Protein AF-A0AAD9IQ13-F1 (afdb_monomer_lite)

Structure (mmCIF, N/CA/C/O backbone):
data_AF-A0AAD9IQ13-F1
#
_entry.id   AF-A0AAD9IQ13-F1
#
loop_
_atom_site.group_PDB
_atom_site.id
_atom_site.type_symbol
_atom_site.label_atom_id
_atom_site.label_alt_id
_atom_site.label_comp_id
_atom_site.label_asym_id
_atom_site.label_entity_id
_atom_site.label_seq_id
_atom_site.pdbx_PDB_ins_code
_atom_site.Cartn_x
_atom_site.Cartn_y
_atom_site.Cartn_z
_atom_site.occupancy
_atom_site.B_iso_or_equiv
_atom_site.auth_seq_id
_atom_site.auth_comp_id
_atom_site.auth_asym_id
_atom_site.auth_atom_id
_atom_site.pdbx_PDB_model_num
ATOM 1 N N . GLU A 1 1 ? -11.516 -18.201 6.543 1.00 84.88 1 GLU A N 1
ATOM 2 C CA . GLU A 1 1 ? -11.733 -17.598 5.209 1.00 84.88 1 GLU A CA 1
ATOM 3 C C . GLU A 1 1 ? -11.035 -16.237 5.137 1.00 84.88 1 GLU A C 1
ATOM 5 O O . GLU A 1 1 ? -10.923 -15.581 6.173 1.00 84.88 1 GLU A O 1
ATOM 10 N N . TYR A 1 2 ? -10.533 -15.834 3.967 1.00 86.38 2 TYR A N 1
ATOM 11 C CA . TYR A 1 2 ? -9.745 -14.607 3.784 1.00 86.38 2 TYR A CA 1
ATOM 12 C C . TYR A 1 2 ? -10.340 -13.714 2.693 1.00 86.38 2 TYR A C 1
ATOM 14 O O . TYR A 1 2 ? -10.839 -14.216 1.688 1.00 86.38 2 TYR A O 1
ATOM 22 N N . SER A 1 3 ? -10.232 -12.400 2.876 1.00 89.00 3 SER A N 1
ATOM 23 C CA . SER A 1 3 ? -10.532 -11.391 1.861 1.00 89.00 3 SER A CA 1
ATOM 24 C C . SER A 1 3 ? -9.232 -10.799 1.331 1.00 89.00 3 SER A C 1
ATOM 26 O O . SER A 1 3 ? -8.327 -10.476 2.105 1.00 89.00 3 SER A O 1
ATOM 28 N N . PHE A 1 4 ? -9.156 -10.633 0.013 1.00 89.75 4 PHE A N 1
ATOM 29 C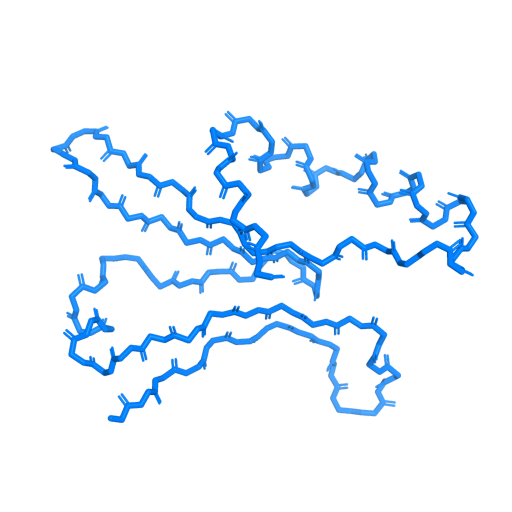 CA . PHE A 1 4 ? -7.964 -10.150 -0.677 1.00 89.75 4 PHE A CA 1
ATOM 30 C C . PHE A 1 4 ? -8.237 -8.805 -1.345 1.00 89.75 4 PHE A C 1
ATOM 32 O O . PHE A 1 4 ? -9.139 -8.697 -2.175 1.00 89.75 4 PHE A O 1
ATOM 39 N N . PHE A 1 5 ? -7.405 -7.814 -1.042 1.00 88.50 5 PHE A N 1
ATOM 40 C CA . PHE A 1 5 ? -7.371 -6.513 -1.710 1.00 88.50 5 PHE A CA 1
ATOM 41 C C . PHE A 1 5 ? -6.131 -6.478 -2.584 1.00 88.50 5 PHE A C 1
ATOM 43 O O . PHE A 1 5 ? -5.041 -6.738 -2.087 1.00 88.50 5 PHE A O 1
ATOM 50 N N . ARG A 1 6 ? -6.281 -6.230 -3.886 1.00 88.00 6 ARG A N 1
ATOM 51 C CA . ARG A 1 6 ? -5.172 -6.299 -4.847 1.00 88.00 6 ARG A CA 1
ATOM 52 C C . ARG A 1 6 ? -5.220 -5.121 -5.806 1.00 88.00 6 ARG A C 1
ATOM 54 O O . ARG A 1 6 ? -6.292 -4.757 -6.277 1.00 88.00 6 ARG A O 1
ATOM 61 N N . SER A 1 7 ? -4.048 -4.576 -6.092 1.00 85.88 7 SER A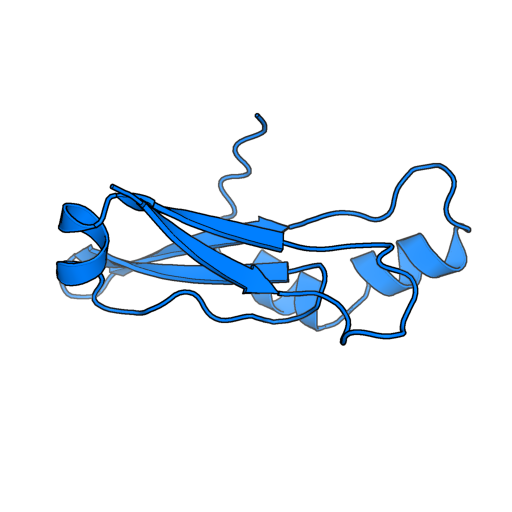 N 1
ATOM 62 C CA . SER A 1 7 ? -3.794 -3.576 -7.120 1.00 85.88 7 SER A CA 1
ATOM 63 C C . SER A 1 7 ? -2.849 -4.175 -8.147 1.00 85.88 7 SER A C 1
ATOM 65 O O . SER A 1 7 ? -1.928 -4.915 -7.797 1.00 85.88 7 SER A O 1
ATOM 67 N N . GLY A 1 8 ? -3.087 -3.880 -9.414 1.00 83.44 8 GLY A N 1
ATOM 68 C CA . GLY A 1 8 ? -2.277 -4.366 -10.518 1.00 83.44 8 GLY A CA 1
ATOM 69 C C . GLY A 1 8 ? -2.856 -3.913 -11.848 1.00 83.44 8 GLY A C 1
ATOM 70 O O . GLY A 1 8 ? -3.910 -3.277 -11.902 1.00 83.44 8 GLY A O 1
ATOM 71 N N . LYS A 1 9 ? -2.160 -4.251 -12.931 1.00 82.69 9 LYS A N 1
ATOM 72 C CA . LYS A 1 9 ? -2.575 -3.863 -14.279 1.00 82.69 9 LYS A CA 1
ATOM 73 C C . LYS A 1 9 ? -3.875 -4.562 -14.729 1.00 82.69 9 LYS A C 1
ATOM 75 O O . LYS A 1 9 ? -4.135 -5.700 -14.304 1.00 82.69 9 LYS A O 1
ATOM 80 N N . PRO A 1 10 ? -4.680 -3.912 -15.596 1.00 80.62 10 PRO A N 1
ATOM 81 C CA . PRO A 1 10 ? -5.891 -4.489 -16.171 1.00 80.62 10 PRO A CA 1
ATOM 82 C C . PRO A 1 10 ? -5.634 -5.802 -16.914 1.00 80.62 10 PRO A C 1
ATOM 84 O O . PRO A 1 10 ? -4.513 -6.148 -17.294 1.00 80.62 10 PRO A O 1
ATOM 87 N N . LYS A 1 11 ? -6.706 -6.563 -17.143 1.00 78.88 11 LYS A N 1
ATOM 88 C CA . LYS A 1 11 ? -6.636 -7.791 -17.939 1.00 78.88 11 LYS A CA 1
ATOM 89 C C . LYS A 1 11 ? -6.278 -7.430 -19.387 1.00 78.88 11 LYS A C 1
ATOM 91 O O . LYS A 1 11 ? -7.014 -6.683 -20.016 1.00 78.88 11 LYS A O 1
ATOM 96 N N . GLY A 1 12 ? -5.181 -7.986 -19.899 1.00 77.19 12 GLY A N 1
ATOM 97 C CA . GLY A 1 12 ? -4.679 -7.724 -21.256 1.00 77.19 12 GLY A CA 1
ATOM 98 C C . GLY A 1 12 ? -3.306 -7.050 -21.282 1.00 77.19 12 GLY A C 1
ATOM 99 O O . GLY A 1 12 ? -2.601 -7.169 -22.276 1.00 77.19 12 GLY A O 1
ATOM 100 N N . GLU A 1 13 ? -2.885 -6.431 -20.177 1.00 80.25 13 GLU A N 1
ATOM 101 C CA . GLU A 1 13 ? -1.537 -5.878 -20.025 1.00 80.25 13 GLU A CA 1
ATOM 102 C C . GLU A 1 13 ? -0.601 -6.866 -19.316 1.00 80.25 13 GLU A C 1
ATOM 104 O O . GLU A 1 13 ? -1.023 -7.679 -18.482 1.00 80.25 13 GLU A O 1
ATOM 109 N N . ARG A 1 14 ? 0.697 -6.792 -19.636 1.00 79.44 14 ARG A N 1
ATOM 110 C CA . ARG A 1 14 ? 1.721 -7.610 -18.981 1.00 79.44 14 ARG A CA 1
ATOM 111 C C . ARG A 1 14 ? 1.772 -7.258 -17.493 1.00 79.44 14 ARG A C 1
ATOM 113 O O . ARG A 1 14 ? 2.034 -6.121 -17.111 1.00 79.44 14 ARG A O 1
ATOM 120 N N . ARG A 1 15 ? 1.522 -8.250 -16.637 1.00 77.44 15 ARG A N 1
ATOM 121 C CA . ARG A 1 15 ? 1.576 -8.086 -15.179 1.00 77.44 15 ARG A CA 1
ATOM 122 C C . ARG A 1 15 ? 3.019 -8.158 -14.701 1.00 77.44 15 ARG A C 1
ATOM 124 O O . ARG A 1 15 ? 3.512 -9.226 -14.364 1.00 77.44 15 ARG A O 1
ATOM 131 N N . GLU A 1 16 ? 3.683 -7.014 -14.696 1.00 75.25 16 GLU A N 1
ATOM 132 C CA . GLU A 1 16 ? 5.055 -6.870 -14.188 1.00 75.25 16 GLU A CA 1
ATOM 133 C C . GLU A 1 16 ? 5.102 -6.525 -12.692 1.00 75.25 16 GLU A C 1
ATOM 135 O O . GLU A 1 16 ? 6.161 -6.578 -12.066 1.00 75.25 16 GLU A O 1
ATOM 140 N N . ALA A 1 17 ? 3.951 -6.165 -12.118 1.00 78.94 17 ALA A N 1
ATOM 141 C CA . ALA A 1 17 ? 3.788 -5.838 -10.712 1.00 78.94 17 ALA A CA 1
ATOM 142 C C . ALA A 1 17 ? 2.369 -6.124 -10.216 1.00 78.94 17 ALA A C 1
ATOM 144 O O . ALA A 1 17 ? 1.405 -6.179 -10.988 1.00 78.94 17 ALA A O 1
ATOM 145 N N . GLY A 1 18 ? 2.266 -6.268 -8.900 1.00 85.50 18 GLY A N 1
ATOM 146 C CA . GLY A 1 18 ? 1.012 -6.271 -8.174 1.00 85.50 18 GLY A CA 1
ATOM 147 C C . GLY A 1 18 ? 1.275 -6.271 -6.678 1.00 85.50 18 GLY A C 1
ATOM 148 O O . GLY A 1 18 ? 2.179 -6.954 -6.199 1.00 85.50 18 GLY A O 1
ATOM 149 N N . VAL A 1 19 ? 0.470 -5.516 -5.944 1.00 87.69 19 VAL A N 1
ATOM 150 C CA . VAL A 1 19 ? 0.519 -5.452 -4.481 1.00 87.69 19 VAL A CA 1
ATOM 151 C C . VAL A 1 19 ? -0.856 -5.689 -3.900 1.00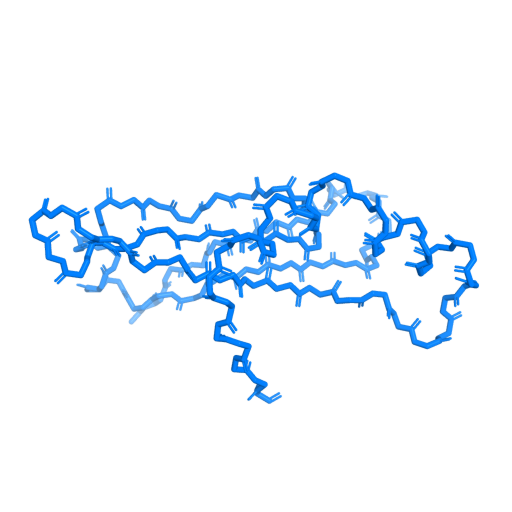 87.69 19 VAL A C 1
ATOM 153 O O . VAL A 1 19 ? -1.880 -5.493 -4.560 1.00 87.69 19 VAL A O 1
ATOM 156 N N . GLY A 1 20 ? -0.898 -6.127 -2.652 1.00 90.12 20 GLY A N 1
ATOM 157 C CA . GLY A 1 20 ? -2.162 -6.406 -2.012 1.00 90.12 20 GLY A CA 1
ATOM 158 C C . GLY A 1 20 ? -2.041 -6.795 -0.556 1.00 90.12 20 GLY A C 1
ATOM 159 O O . GLY A 1 20 ? -0.967 -7.133 -0.065 1.00 90.12 20 GLY A O 1
ATOM 160 N N . PHE A 1 21 ? -3.189 -6.793 0.105 1.00 89.31 21 PHE A N 1
ATOM 161 C CA . PHE A 1 21 ? -3.345 -7.281 1.463 1.00 89.31 21 PHE A CA 1
ATOM 162 C C . PHE A 1 21 ? -4.297 -8.470 1.501 1.00 89.31 21 PHE A C 1
ATOM 164 O O . PHE A 1 21 ? -5.291 -8.522 0.770 1.00 89.31 21 PHE A O 1
ATOM 171 N N . ALA A 1 22 ? -4.006 -9.405 2.399 1.00 90.50 22 ALA A N 1
ATOM 172 C CA . ALA A 1 22 ? -4.885 -10.510 2.737 1.00 90.50 22 ALA A CA 1
ATOM 173 C C . ALA A 1 22 ? -5.292 -10.385 4.206 1.00 90.50 22 ALA A C 1
ATOM 175 O O . ALA A 1 22 ? -4.443 -10.383 5.095 1.00 90.50 22 ALA A O 1
ATOM 176 N N . PHE A 1 23 ? -6.594 -10.310 4.465 1.00 88.12 23 PHE A N 1
ATOM 177 C CA . PHE A 1 23 ? -7.141 -10.243 5.819 1.00 88.12 23 PHE A CA 1
ATOM 178 C C . PHE A 1 23 ? -8.027 -11.448 6.084 1.00 88.12 23 PHE A C 1
ATOM 180 O O . PHE A 1 23 ? -8.770 -11.884 5.206 1.00 88.12 23 PHE A O 1
ATOM 187 N N . LYS A 1 24 ? -8.004 -11.973 7.311 1.00 88.81 24 LYS A N 1
ATOM 188 C CA . LYS A 1 24 ? -9.053 -12.901 7.758 1.00 88.81 24 LYS A CA 1
ATOM 189 C C . LYS A 1 24 ? -10.390 -12.159 7.758 1.00 88.81 24 LYS A C 1
ATOM 191 O O . LYS A 1 24 ? -10.425 -11.003 8.175 1.00 88.81 24 LYS A O 1
ATOM 196 N N . LYS A 1 25 ? -11.480 -12.807 7.333 1.00 88.00 25 LYS A N 1
ATOM 197 C CA . LYS A 1 25 ? -12.809 -12.164 7.259 1.00 88.00 25 LYS A CA 1
ATOM 198 C C . LYS A 1 25 ? -13.212 -11.455 8.560 1.00 88.00 25 LYS A C 1
ATOM 200 O O . LYS A 1 25 ? -13.681 -10.324 8.502 1.00 88.00 25 LYS A O 1
ATOM 205 N N . ASP A 1 26 ? -12.925 -12.060 9.710 1.00 89.00 26 ASP A N 1
ATOM 206 C CA . ASP A 1 26 ? -13.260 -11.506 11.033 1.00 89.00 26 ASP A CA 1
ATOM 207 C C . ASP A 1 26 ? -12.475 -10.233 11.395 1.00 89.00 26 ASP A C 1
ATOM 209 O O . ASP A 1 26 ? -12.834 -9.523 12.333 1.00 89.00 26 ASP A O 1
ATOM 213 N N . ILE A 1 27 ? -11.375 -9.962 10.684 1.00 86.62 27 ILE A N 1
ATOM 214 C CA . ILE A 1 27 ? -10.580 -8.735 10.815 1.00 86.62 27 ILE A CA 1
ATOM 215 C C . ILE A 1 27 ? -11.115 -7.664 9.865 1.00 86.62 27 ILE A C 1
ATOM 217 O O . ILE A 1 27 ? -11.182 -6.504 10.251 1.00 86.62 27 ILE A O 1
ATOM 221 N N . VAL A 1 28 ? -11.537 -8.043 8.653 1.00 87.12 28 VAL A N 1
ATOM 222 C CA . VAL A 1 28 ? -12.063 -7.105 7.642 1.00 87.12 28 VAL A CA 1
ATOM 223 C C . VAL A 1 28 ? -13.251 -6.320 8.178 1.00 87.12 28 VAL A C 1
ATOM 225 O O . VAL A 1 28 ? -13.328 -5.117 7.969 1.00 87.12 28 VAL A O 1
ATOM 228 N N . THR A 1 29 ? -14.146 -6.980 8.913 1.00 86.06 29 THR A N 1
ATOM 229 C CA . THR A 1 29 ? -15.320 -6.337 9.524 1.00 86.06 29 THR A CA 1
ATOM 230 C C . THR A 1 29 ? -14.967 -5.330 10.620 1.00 86.06 29 THR A C 1
ATOM 232 O O . THR A 1 29 ? -15.814 -4.535 11.009 1.00 86.06 29 THR A O 1
ATOM 235 N N . LYS A 1 30 ? -13.726 -5.358 11.119 1.00 85.06 30 LYS A N 1
ATOM 236 C CA . LYS A 1 30 ? -13.200 -4.462 12.156 1.00 85.06 30 LYS A CA 1
ATOM 237 C C . LYS A 1 30 ? -12.254 -3.400 11.591 1.00 85.06 30 LYS A C 1
ATOM 239 O O . LYS A 1 30 ? -11.740 -2.588 12.358 1.00 85.06 30 LYS A O 1
ATOM 244 N N . LEU A 1 31 ? -11.972 -3.424 10.286 1.00 83.94 31 LEU A N 1
ATOM 245 C CA . LEU A 1 31 ? -11.191 -2.374 9.643 1.00 83.94 31 LEU A CA 1
ATOM 246 C C . LEU A 1 31 ? -12.016 -1.091 9.619 1.00 83.94 31 LEU A C 1
ATOM 248 O O . LEU A 1 31 ? -13.170 -1.091 9.195 1.00 83.94 31 LEU A O 1
ATOM 252 N N . ILE A 1 32 ? -11.405 -0.000 10.071 1.00 84.38 32 ILE A N 1
ATOM 253 C CA . ILE A 1 32 ? -12.036 1.324 10.037 1.00 84.38 32 ILE A CA 1
ATOM 254 C C . ILE A 1 32 ? -11.790 1.986 8.679 1.00 84.38 32 ILE A C 1
ATOM 256 O O . ILE A 1 32 ? -12.671 2.662 8.151 1.00 84.38 32 ILE A O 1
ATOM 260 N N . GLU A 1 33 ? -10.634 1.727 8.063 1.00 86.31 33 GLU A N 1
ATOM 261 C CA . GLU A 1 33 ? -10.356 2.104 6.681 1.00 86.31 33 GLU A CA 1
ATOM 262 C C . GLU A 1 33 ? -9.943 0.878 5.864 1.00 86.31 33 GLU A C 1
ATOM 264 O O . GLU A 1 33 ? -9.128 0.055 6.281 1.00 86.31 33 GLU A O 1
ATOM 269 N N . MET A 1 34 ? -10.503 0.771 4.662 1.00 88.62 34 MET A N 1
ATOM 270 C CA . MET A 1 34 ? -10.141 -0.280 3.717 1.00 88.62 34 MET A CA 1
ATOM 271 C C . MET A 1 34 ? -8.798 0.035 3.050 1.00 88.62 34 MET A C 1
ATOM 273 O O . MET A 1 34 ? -8.487 1.215 2.853 1.00 88.62 34 MET A O 1
ATOM 277 N N . PRO A 1 35 ? -8.020 -0.983 2.636 1.00 89.94 35 PRO A N 1
ATOM 278 C CA . PRO A 1 35 ? -6.799 -0.746 1.883 1.00 89.94 35 PRO A CA 1
ATOM 279 C C . PRO A 1 35 ? -7.063 0.029 0.594 1.00 89.94 35 PRO A C 1
ATOM 281 O O . PRO A 1 35 ? -7.993 -0.284 -0.153 1.00 89.94 35 PRO A O 1
ATOM 284 N N . ARG A 1 36 ? -6.220 1.023 0.319 1.00 90.31 36 ARG A N 1
ATOM 285 C CA . ARG A 1 36 ? -6.319 1.903 -0.842 1.00 90.31 36 ARG A CA 1
ATOM 286 C C . ARG A 1 36 ? -5.134 1.673 -1.780 1.00 90.31 36 ARG A C 1
ATOM 288 O O . ARG A 1 36 ? -3.983 1.759 -1.342 1.00 90.31 36 ARG A O 1
ATOM 295 N N . PRO A 1 37 ? -5.380 1.374 -3.065 1.00 89.00 37 PRO A N 1
ATOM 296 C CA . PRO A 1 37 ? -4.317 1.323 -4.057 1.00 89.00 37 PRO A CA 1
ATOM 297 C C . PRO A 1 37 ? -3.814 2.741 -4.349 1.00 89.00 37 PRO A C 1
ATOM 299 O O . PRO A 1 37 ? -4.608 3.629 -4.646 1.00 89.00 37 PRO A O 1
ATOM 302 N N . VAL A 1 38 ? -2.500 2.945 -4.272 1.00 88.50 38 VAL A N 1
ATOM 303 C CA . VAL A 1 38 ? -1.836 4.190 -4.703 1.00 88.50 38 VAL A CA 1
ATOM 304 C C . VAL A 1 38 ? -1.299 4.014 -6.126 1.00 88.50 38 VAL A C 1
ATOM 306 O O . VAL A 1 38 ? -1.450 4.897 -6.964 1.00 88.50 38 VAL A O 1
ATOM 309 N N . SER A 1 39 ? -0.748 2.834 -6.419 1.00 86.69 39 SER A N 1
ATOM 310 C CA . SER A 1 39 ? -0.394 2.372 -7.765 1.00 86.69 39 SER A CA 1
ATOM 311 C C . SER A 1 39 ? -0.464 0.853 -7.876 1.00 86.69 39 SER A C 1
ATOM 313 O O . SER A 1 39 ? -0.873 0.151 -6.951 1.00 86.69 39 SER A O 1
ATOM 315 N N . ASP A 1 40 ? -0.073 0.322 -9.030 1.00 86.94 40 ASP A N 1
ATOM 316 C CA . ASP A 1 40 ? 0.133 -1.108 -9.254 1.00 86.94 40 ASP A CA 1
ATOM 317 C C . ASP A 1 40 ? 1.252 -1.702 -8.376 1.00 86.94 40 ASP A C 1
ATOM 319 O O . ASP A 1 40 ? 1.265 -2.910 -8.143 1.00 86.94 40 ASP A O 1
ATOM 323 N N . ARG A 1 41 ? 2.156 -0.858 -7.857 1.00 86.12 41 ARG A N 1
ATOM 324 C CA . ARG A 1 41 ? 3.290 -1.233 -6.996 1.00 86.12 41 ARG A CA 1
ATOM 325 C C . ARG A 1 41 ? 3.175 -0.773 -5.543 1.00 86.12 41 ARG A C 1
ATOM 327 O O . ARG A 1 41 ? 4.024 -1.164 -4.747 1.00 86.12 41 ARG A O 1
ATOM 334 N N . ILE A 1 42 ? 2.182 0.047 -5.187 1.00 88.31 42 ILE A N 1
ATOM 335 C CA . ILE A 1 42 ? 2.021 0.592 -3.827 1.00 88.31 42 ILE A CA 1
ATOM 336 C C . ILE A 1 42 ? 0.557 0.518 -3.393 1.00 88.31 42 ILE A C 1
ATOM 338 O O . ILE A 1 42 ? -0.340 1.032 -4.064 1.00 88.31 42 ILE A O 1
ATOM 342 N N . MET A 1 43 ? 0.314 -0.086 -2.233 1.00 90.56 43 MET A N 1
ATOM 343 C CA . MET A 1 43 ? -0.985 -0.101 -1.567 1.00 90.56 43 MET A CA 1
ATOM 344 C C . MET A 1 43 ? -0.806 0.275 -0.102 1.00 90.56 43 MET A C 1
ATOM 346 O O . MET A 1 43 ? 0.112 -0.205 0.560 1.00 90.56 43 MET A O 1
ATOM 350 N N . THR A 1 44 ? -1.692 1.117 0.415 1.00 89.81 44 THR A N 1
ATOM 351 C CA . THR A 1 44 ? -1.640 1.590 1.800 1.00 89.81 44 THR A CA 1
ATOM 352 C C . THR A 1 44 ? -2.912 1.219 2.544 1.00 89.81 44 THR A C 1
ATOM 354 O O . THR A 1 44 ? -3.977 1.055 1.954 1.00 89.81 44 THR A O 1
ATOM 357 N N . MET A 1 45 ? -2.817 1.080 3.859 1.00 88.81 45 MET A N 1
ATOM 358 C CA . MET A 1 45 ? -3.960 0.948 4.750 1.00 88.81 45 MET A CA 1
ATOM 359 C C . MET A 1 45 ? -3.665 1.724 6.026 1.00 88.81 45 MET A C 1
ATOM 361 O O . MET A 1 45 ? -2.580 1.595 6.584 1.00 88.81 45 MET A O 1
ATOM 365 N N . ARG A 1 46 ? -4.628 2.510 6.504 1.00 87.00 46 ARG A N 1
ATOM 366 C CA . ARG A 1 46 ? -4.521 3.203 7.788 1.00 87.00 46 ARG A CA 1
ATOM 367 C C . ARG A 1 46 ? -5.396 2.507 8.812 1.00 87.00 46 ARG A C 1
ATOM 369 O O . ARG A 1 46 ? -6.561 2.241 8.551 1.00 87.00 46 ARG A O 1
ATOM 376 N N . GLN A 1 47 ? -4.830 2.221 9.973 1.00 83.94 47 GLN A N 1
ATOM 377 C CA . GLN A 1 47 ? -5.541 1.621 11.089 1.00 83.94 47 GLN A CA 1
ATOM 378 C C . GLN A 1 47 ? -5.346 2.504 12.323 1.00 83.94 47 GLN A C 1
ATOM 380 O O . GLN A 1 47 ? -4.207 2.836 12.653 1.00 83.94 47 GLN A O 1
ATOM 385 N N . PRO A 1 48 ? -6.414 2.918 13.014 1.00 84.06 48 PRO A N 1
ATOM 386 C CA . PRO A 1 48 ? -6.275 3.709 14.228 1.00 84.06 48 PRO A CA 1
ATOM 387 C C . PRO A 1 48 ? -5.566 2.899 15.320 1.00 84.06 48 PRO A C 1
ATOM 389 O O . PRO A 1 48 ? -5.888 1.737 15.561 1.00 84.06 48 PRO A O 1
ATOM 392 N N . LEU A 1 49 ? -4.590 3.533 15.967 1.00 81.06 49 LEU A N 1
ATOM 393 C CA . LEU A 1 49 ? -3.883 3.018 17.142 1.00 81.06 49 LEU A CA 1
ATOM 394 C C . LEU A 1 49 ? -4.491 3.574 18.435 1.00 81.06 49 LEU A C 1
ATOM 396 O O . LEU A 1 49 ? -4.560 2.875 19.442 1.00 81.06 49 LEU A O 1
ATOM 400 N N . SER A 1 50 ? -4.924 4.836 18.413 1.00 83.00 50 SER A N 1
ATOM 401 C CA . SER A 1 50 ? -5.581 5.519 19.530 1.00 83.00 50 SER A CA 1
ATOM 402 C C . SER A 1 50 ? -6.516 6.614 19.004 1.00 83.00 50 SER A C 1
ATOM 404 O O . SER A 1 50 ? -6.666 6.768 17.794 1.00 83.00 50 SER A O 1
ATOM 406 N N . LYS A 1 51 ? -7.156 7.369 19.908 1.00 79.38 51 LYS A N 1
ATOM 407 C CA . LYS A 1 51 ? -8.176 8.380 19.582 1.00 79.38 51 LYS A CA 1
ATOM 408 C C . LYS A 1 51 ? -7.734 9.381 18.501 1.00 79.38 51 LYS A C 1
ATOM 410 O O . LYS A 1 51 ? -8.556 9.729 17.663 1.00 79.38 51 LYS A O 1
ATOM 415 N N . ASP A 1 52 ? -6.449 9.741 18.483 1.00 83.81 52 ASP A N 1
ATOM 416 C CA . ASP A 1 52 ? -5.886 10.726 17.548 1.00 83.81 52 ASP A CA 1
ATOM 417 C C . ASP A 1 52 ? -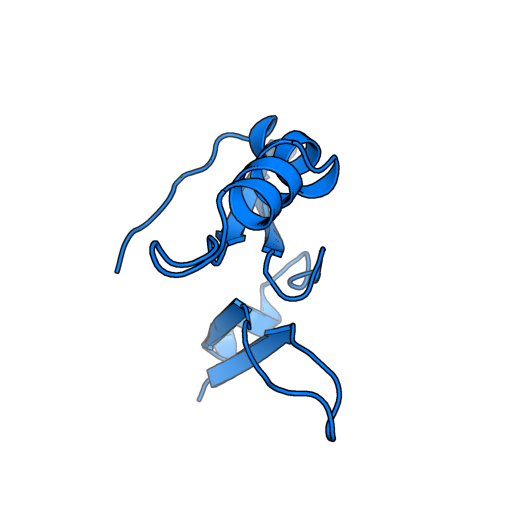4.667 10.208 16.752 1.00 83.81 52 ASP A C 1
ATOM 419 O O . ASP A 1 52 ? -4.096 10.947 15.953 1.00 83.81 52 ASP A O 1
ATOM 423 N N . ASN A 1 53 ? -4.272 8.934 16.918 1.00 83.62 53 ASN A N 1
ATOM 424 C CA . ASN A 1 53 ? -3.115 8.354 16.221 1.00 83.62 53 ASN A CA 1
ATOM 425 C C . ASN A 1 53 ? -3.512 7.197 15.304 1.00 83.62 53 ASN A C 1
ATOM 427 O O . ASN A 1 53 ? -4.299 6.324 15.671 1.00 83.62 53 ASN A O 1
ATOM 431 N N . PHE A 1 54 ? -2.866 7.132 14.142 1.00 83.44 54 PHE A N 1
ATOM 432 C CA . PHE A 1 54 ? -3.057 6.085 13.142 1.00 83.44 54 PHE A CA 1
ATOM 433 C C . PHE A 1 54 ? -1.722 5.420 12.803 1.00 83.44 54 PHE A C 1
ATOM 435 O O . PHE A 1 54 ? -0.698 6.090 12.693 1.00 83.44 54 PHE A O 1
ATOM 442 N N . SER A 1 55 ? -1.749 4.108 12.593 1.00 83.44 55 SER A N 1
ATOM 443 C CA . SER A 1 55 ? -0.685 3.360 11.931 1.00 83.44 55 SER A CA 1
ATOM 444 C C . SER A 1 55 ? -0.989 3.286 10.442 1.00 83.44 55 SER A C 1
ATOM 446 O O . SER A 1 55 ? -2.098 2.909 10.058 1.00 83.44 55 SER A O 1
ATOM 448 N N . THR A 1 56 ? -0.014 3.615 9.602 1.00 86.44 56 THR A N 1
ATOM 449 C CA . THR A 1 56 ? -0.103 3.387 8.159 1.00 86.44 56 THR A CA 1
ATOM 450 C C . THR A 1 56 ? 0.711 2.146 7.817 1.00 86.44 56 THR A C 1
ATOM 452 O O . THR A 1 56 ? 1.927 2.131 7.979 1.00 86.44 56 THR A O 1
ATOM 455 N N . ILE A 1 57 ? 0.044 1.108 7.322 1.00 86.56 57 ILE A N 1
ATOM 456 C CA . ILE A 1 57 ? 0.672 -0.096 6.782 1.00 86.56 57 ILE A CA 1
ATOM 457 C C . ILE A 1 57 ? 0.795 0.075 5.272 1.00 86.56 57 ILE A C 1
ATOM 459 O O . ILE A 1 57 ? -0.171 0.439 4.599 1.00 86.56 57 ILE A O 1
ATOM 463 N N . ILE A 1 58 ? 1.979 -0.198 4.730 1.00 87.50 58 ILE A N 1
ATOM 464 C CA . ILE A 1 58 ? 2.285 -0.007 3.313 1.00 87.50 58 ILE A CA 1
ATOM 465 C C . ILE A 1 58 ? 2.780 -1.340 2.749 1.00 87.50 58 ILE A C 1
ATOM 467 O O . ILE A 1 58 ? 3.710 -1.942 3.276 1.00 87.50 58 ILE A O 1
ATOM 471 N N . SER A 1 59 ? 2.152 -1.795 1.668 1.00 86.12 59 SER A N 1
ATOM 472 C CA . SER A 1 59 ? 2.614 -2.906 0.841 1.00 86.12 59 SER A CA 1
ATOM 473 C C . SER A 1 59 ? 3.222 -2.326 -0.432 1.00 86.12 59 SER A C 1
ATOM 475 O O . SER A 1 59 ? 2.526 -1.662 -1.206 1.00 86.12 59 SER A O 1
ATOM 477 N N . VAL A 1 60 ? 4.524 -2.539 -0.628 1.00 88.12 60 VAL A N 1
ATOM 478 C CA . VAL A 1 60 ? 5.280 -2.006 -1.768 1.00 88.12 60 VAL A CA 1
ATOM 479 C C . VAL A 1 60 ? 5.995 -3.132 -2.494 1.00 88.12 60 VAL A C 1
ATOM 481 O O . VAL A 1 60 ? 6.626 -3.976 -1.862 1.00 88.12 60 VAL A O 1
ATOM 484 N N . TYR A 1 61 ? 5.949 -3.102 -3.825 1.00 87.38 61 TYR A N 1
ATOM 485 C CA . TYR A 1 61 ? 6.761 -3.957 -4.681 1.00 87.38 61 TYR A CA 1
ATOM 486 C C . TYR A 1 61 ? 7.748 -3.122 -5.499 1.00 87.38 61 TYR A C 1
ATOM 488 O O . TYR A 1 61 ? 7.401 -2.533 -6.531 1.00 87.38 61 TYR A O 1
ATOM 496 N N . ALA A 1 62 ? 8.994 -3.080 -5.026 1.00 86.44 62 ALA A N 1
ATOM 497 C CA . ALA A 1 62 ? 10.072 -2.378 -5.708 1.00 86.44 62 ALA A CA 1
ATOM 498 C C . ALA A 1 62 ? 10.364 -3.007 -7.089 1.00 86.44 62 ALA A C 1
ATOM 500 O O . ALA A 1 62 ? 10.178 -4.216 -7.276 1.00 86.44 62 ALA A O 1
ATOM 501 N N . PRO A 1 63 ? 10.811 -2.216 -8.078 1.00 86.62 63 PRO A N 1
ATOM 502 C CA . PRO A 1 63 ? 11.314 -2.755 -9.335 1.00 86.62 63 PRO A CA 1
ATOM 503 C C . PRO A 1 63 ? 12.458 -3.751 -9.091 1.00 86.62 63 PRO A C 1
ATOM 505 O O . PRO A 1 63 ? 13.312 -3.537 -8.233 1.00 86.62 63 PRO A O 1
ATOM 508 N N . THR A 1 64 ? 12.482 -4.853 -9.843 1.00 85.12 64 THR A N 1
ATOM 509 C CA . THR A 1 64 ? 13.543 -5.868 -9.734 1.00 85.12 64 THR A CA 1
ATOM 510 C C . THR A 1 64 ? 14.883 -5.331 -10.232 1.00 85.12 64 THR A C 1
ATOM 512 O O . THR A 1 64 ? 14.921 -4.440 -11.078 1.00 85.12 64 THR A O 1
ATOM 515 N N . MET A 1 65 ? 15.989 -5.942 -9.794 1.00 83.88 65 MET A N 1
ATOM 516 C CA . MET A 1 65 ? 17.347 -5.586 -10.244 1.00 83.88 65 MET A CA 1
ATOM 517 C C . MET A 1 65 ? 17.527 -5.619 -11.766 1.00 83.88 65 MET A C 1
ATOM 519 O O . MET A 1 65 ? 18.339 -4.874 -12.300 1.00 83.88 65 MET A O 1
ATOM 523 N N . THR A 1 66 ? 16.757 -6.462 -12.456 1.00 86.00 66 THR A N 1
ATOM 524 C CA . THR A 1 66 ? 16.769 -6.608 -13.917 1.00 86.00 66 THR A CA 1
ATOM 525 C C . THR A 1 66 ? 16.096 -5.454 -14.661 1.00 86.00 66 THR A C 1
ATOM 527 O O . THR A 1 66 ? 16.191 -5.401 -15.884 1.00 86.00 66 THR A O 1
ATOM 530 N N . ASN A 1 67 ? 15.382 -4.559 -13.966 1.00 86.44 67 ASN A N 1
ATOM 531 C CA . ASN A 1 67 ? 14.832 -3.362 -14.592 1.00 86.44 67 ASN A CA 1
ATOM 532 C C . ASN A 1 67 ? 15.942 -2.335 -14.876 1.00 86.44 67 ASN A C 1
ATOM 534 O O . ASN A 1 67 ? 16.870 -2.218 -14.067 1.00 86.44 67 ASN A O 1
ATOM 538 N N . PRO A 1 68 ? 15.819 -1.557 -15.969 1.00 90.44 68 PRO A N 1
ATOM 539 C CA . PRO A 1 68 ? 16.715 -0.440 -16.258 1.00 90.44 68 PRO A CA 1
ATOM 540 C C . PRO A 1 68 ? 16.824 0.539 -15.084 1.00 90.44 68 PRO A C 1
ATOM 542 O O . PRO A 1 68 ? 15.863 0.717 -14.329 1.00 90.44 68 PRO A O 1
ATOM 545 N N . ASP A 1 69 ? 17.978 1.195 -14.951 1.00 89.62 69 ASP A N 1
ATOM 546 C CA . ASP A 1 69 ? 18.214 2.188 -13.894 1.00 89.62 69 ASP A CA 1
ATOM 547 C C . ASP A 1 69 ? 17.209 3.340 -13.958 1.00 89.62 69 ASP A C 1
ATOM 549 O O . ASP A 1 69 ? 16.641 3.698 -12.930 1.00 89.62 69 ASP A O 1
ATOM 553 N N . GLU A 1 70 ? 16.855 3.792 -15.163 1.00 89.25 70 GLU A N 1
ATOM 554 C CA . GLU A 1 70 ? 15.816 4.804 -15.391 1.00 89.25 70 GLU A CA 1
ATOM 555 C C . GLU A 1 70 ? 14.474 4.428 -14.739 1.00 89.25 70 GLU A C 1
ATOM 557 O O . GLU A 1 70 ? 13.842 5.254 -14.082 1.00 89.25 70 GLU A O 1
ATOM 562 N N . ASN A 1 71 ? 14.054 3.161 -14.839 1.00 86.44 71 ASN A N 1
ATOM 563 C CA . ASN A 1 71 ? 12.799 2.693 -14.242 1.00 86.44 71 ASN A CA 1
ATOM 564 C C . ASN A 1 71 ? 12.879 2.627 -12.711 1.00 86.44 71 ASN A C 1
ATOM 566 O O . ASN A 1 71 ? 11.880 2.857 -12.025 1.00 86.44 71 ASN A O 1
ATOM 570 N N . LYS A 1 72 ? 14.053 2.290 -12.166 1.00 86.31 72 LYS A N 1
ATOM 571 C CA . LYS A 1 72 ? 14.293 2.264 -10.717 1.00 86.31 72 LYS A CA 1
ATOM 572 C C . LYS A 1 72 ? 14.285 3.682 -10.159 1.00 86.31 72 LYS A C 1
ATOM 574 O O . LYS A 1 72 ? 13.550 3.952 -9.212 1.00 86.31 72 LYS A O 1
ATOM 579 N N . GLU A 1 73 ? 15.032 4.591 -10.773 1.00 88.12 73 GLU A N 1
ATOM 580 C CA . GLU A 1 73 ? 15.081 5.995 -10.372 1.00 88.12 73 GLU A CA 1
ATOM 581 C C . GLU A 1 73 ? 13.716 6.665 -10.496 1.00 88.12 73 GLU A C 1
ATOM 583 O O . GLU A 1 73 ? 13.271 7.307 -9.549 1.00 88.12 73 GLU A O 1
ATOM 588 N N . ALA A 1 74 ? 12.997 6.453 -11.601 1.00 87.62 74 ALA A N 1
ATOM 589 C CA . ALA A 1 74 ? 11.643 6.974 -11.767 1.00 87.62 74 ALA A CA 1
ATOM 590 C C . ALA A 1 74 ? 10.694 6.476 -10.666 1.00 87.62 74 ALA A C 1
ATOM 592 O O . ALA A 1 74 ? 9.853 7.236 -10.186 1.00 87.62 74 ALA A O 1
ATOM 593 N N . PHE A 1 75 ? 10.837 5.220 -10.228 1.00 86.19 75 PHE A N 1
ATOM 594 C CA . PHE A 1 75 ? 10.055 4.687 -9.117 1.00 86.19 75 PHE A CA 1
ATOM 595 C C . PHE A 1 75 ? 10.421 5.353 -7.783 1.00 86.19 75 PHE A C 1
ATOM 597 O O . PHE A 1 75 ? 9.529 5.863 -7.102 1.00 86.19 75 PHE A O 1
ATOM 604 N N . TYR A 1 76 ? 11.705 5.389 -7.413 1.00 84.88 76 TYR A N 1
ATOM 605 C CA . TYR A 1 76 ? 12.150 5.945 -6.127 1.00 84.88 76 TYR A CA 1
ATOM 606 C C . TYR A 1 76 ? 11.957 7.461 -6.020 1.00 84.88 76 TYR A C 1
ATOM 608 O O . TYR A 1 76 ? 11.651 7.956 -4.938 1.00 84.88 76 TYR A O 1
ATOM 616 N N . ASN A 1 77 ? 12.051 8.179 -7.138 1.00 86.06 77 ASN A N 1
ATOM 617 C CA . ASN A 1 77 ? 11.801 9.618 -7.215 1.00 86.06 77 ASN A CA 1
ATOM 618 C C . ASN A 1 77 ? 10.320 9.954 -7.452 1.00 86.06 77 ASN A C 1
ATOM 620 O O . ASN A 1 77 ? 9.960 11.125 -7.586 1.00 86.06 77 ASN A O 1
ATOM 624 N N . SER A 1 78 ? 9.438 8.951 -7.530 1.00 84.56 78 SER A N 1
ATOM 625 C CA . SER A 1 78 ? 8.016 9.200 -7.745 1.00 84.56 78 SER A CA 1
ATOM 626 C C . SER A 1 78 ? 7.376 9.862 -6.523 1.00 84.56 78 SER A C 1
ATOM 628 O O . SER A 1 78 ? 7.606 9.482 -5.372 1.00 84.56 78 SER A O 1
ATOM 630 N N . GLN A 1 79 ? 6.462 10.802 -6.775 1.00 77.38 79 GLN A N 1
ATOM 631 C CA . GLN A 1 79 ? 5.701 11.473 -5.716 1.00 77.38 79 GLN A CA 1
ATOM 632 C C . GLN A 1 79 ? 4.911 10.485 -4.845 1.00 77.38 79 GLN A C 1
ATOM 634 O O . GLN A 1 79 ? 4.699 10.724 -3.658 1.00 77.38 79 GLN A O 1
ATOM 639 N N . GLN A 1 80 ? 4.504 9.353 -5.421 1.00 76.94 80 GLN A N 1
ATOM 640 C CA . GLN A 1 80 ? 3.785 8.305 -4.708 1.00 76.94 80 GLN A CA 1
ATOM 641 C C . GLN A 1 80 ? 4.657 7.669 -3.625 1.00 76.94 80 GLN A C 1
ATOM 643 O O . GLN A 1 80 ? 4.195 7.566 -2.492 1.00 76.94 80 GLN A O 1
ATOM 648 N N . VAL A 1 81 ? 5.916 7.325 -3.931 1.00 74.12 81 VAL A N 1
ATOM 649 C CA . VAL A 1 81 ? 6.884 6.808 -2.947 1.00 74.12 81 VAL A CA 1
ATOM 650 C C . VAL A 1 81 ? 7.203 7.868 -1.891 1.00 74.12 81 VAL A C 1
ATOM 652 O O . VAL A 1 81 ? 7.147 7.571 -0.698 1.00 74.12 81 VAL A O 1
ATOM 655 N N . CYS A 1 82 ? 7.441 9.119 -2.295 1.00 65.69 82 CYS A N 1
ATOM 656 C CA . CYS A 1 82 ? 7.703 10.205 -1.347 1.00 65.69 82 CYS A CA 1
ATOM 657 C C . CYS A 1 82 ? 6.527 10.444 -0.385 1.00 65.69 82 CYS A C 1
ATOM 659 O O . CYS A 1 82 ? 6.746 10.658 0.804 1.00 65.69 82 CYS A O 1
ATOM 661 N N . SER A 1 83 ? 5.282 10.355 -0.869 1.00 66.25 83 SER A N 1
ATOM 662 C CA . SER A 1 83 ? 4.082 10.576 -0.049 1.00 66.25 83 SER A CA 1
ATOM 663 C C . SER A 1 83 ? 3.876 9.517 1.039 1.00 66.25 83 SER A C 1
ATOM 665 O O . SER A 1 83 ? 3.350 9.831 2.105 1.00 66.25 83 SER A O 1
ATOM 667 N N . VAL A 1 84 ? 4.313 8.273 0.800 1.00 66.88 84 VAL A N 1
ATOM 668 C CA . VAL A 1 84 ? 4.224 7.188 1.791 1.00 66.88 84 VAL A CA 1
ATOM 669 C C . VAL A 1 84 ? 5.441 7.128 2.716 1.00 66.88 84 VAL A C 1
ATOM 671 O O . VAL A 1 84 ? 5.299 6.731 3.871 1.00 66.88 84 VAL A O 1
ATOM 674 N N . ALA A 1 85 ? 6.613 7.585 2.264 1.00 57.62 85 ALA A N 1
ATOM 675 C CA . ALA A 1 85 ? 7.840 7.625 3.063 1.00 57.62 85 ALA A CA 1
ATOM 676 C C . ALA A 1 85 ? 7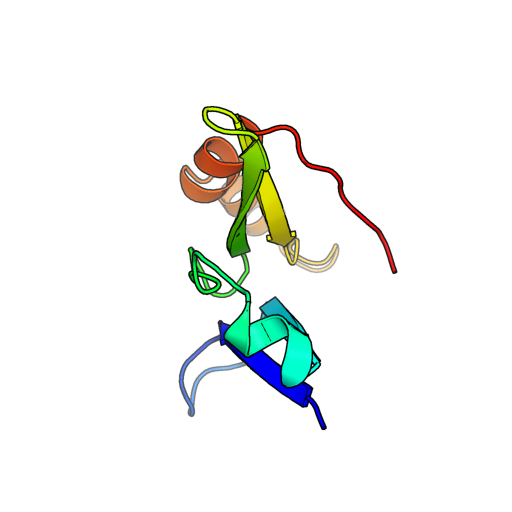.796 8.639 4.225 1.00 57.62 85 ALA A C 1
ATOM 678 O O . ALA A 1 85 ? 8.552 8.504 5.183 1.00 57.62 85 ALA A O 1
ATOM 679 N N . SER A 1 86 ? 6.897 9.630 4.184 1.00 52.88 86 SER A N 1
ATOM 680 C CA . SER A 1 86 ? 6.670 10.564 5.300 1.00 52.88 86 SER A CA 1
ATOM 681 C C . SER A 1 86 ? 5.918 9.942 6.488 1.00 52.88 86 SER A C 1
ATOM 683 O O . SER A 1 86 ? 5.845 10.554 7.552 1.00 52.88 86 SER A O 1
ATOM 685 N N . SER A 1 87 ? 5.367 8.734 6.334 1.00 49.53 87 SER A N 1
ATOM 686 C CA . SER A 1 87 ? 4.805 7.938 7.431 1.00 49.53 87 SER A CA 1
ATOM 687 C C . SER A 1 87 ? 5.781 6.830 7.833 1.00 49.53 87 SER A C 1
ATOM 689 O O . SER A 1 87 ? 6.370 6.207 6.958 1.00 49.53 87 SER A O 1
ATOM 691 N N . LEU A 1 88 ? 5.974 6.589 9.139 1.00 42.44 88 LEU A N 1
ATOM 692 C CA . LEU A 1 88 ? 6.867 5.544 9.670 1.00 42.44 88 LEU A CA 1
ATOM 693 C C . LEU A 1 88 ? 6.580 4.186 8.999 1.00 42.44 88 LEU A C 1
ATOM 695 O O . LEU A 1 88 ? 5.573 3.543 9.288 1.00 42.44 88 LEU A O 1
ATOM 699 N N . VAL A 1 89 ? 7.462 3.767 8.086 1.00 46.06 89 VAL A N 1
ATOM 700 C CA . VAL A 1 89 ? 7.307 2.536 7.304 1.00 46.06 89 VAL A CA 1
ATOM 701 C C . VAL A 1 89 ? 7.880 1.367 8.100 1.00 46.06 89 VAL A C 1
ATOM 703 O O . VAL A 1 89 ? 9.095 1.215 8.203 1.00 46.06 89 VAL A O 1
ATOM 706 N N . GLN A 1 90 ? 7.023 0.499 8.633 1.00 39.34 90 GLN A N 1
ATOM 707 C CA . GLN A 1 90 ? 7.469 -0.808 9.109 1.00 39.34 90 GLN A CA 1
ATOM 708 C C . GLN A 1 90 ? 7.456 -1.773 7.915 1.00 39.34 90 GLN A C 1
ATOM 710 O O . GLN A 1 90 ? 6.438 -2.392 7.607 1.00 39.34 90 GLN A O 1
ATOM 715 N N . ILE A 1 91 ? 8.575 -1.848 7.187 1.00 39.75 91 ILE A N 1
ATOM 716 C CA . ILE A 1 91 ? 8.755 -2.828 6.107 1.00 39.75 91 ILE A CA 1
ATOM 717 C C . ILE A 1 91 ? 8.936 -4.200 6.764 1.00 39.75 91 ILE A C 1
ATOM 719 O O . ILE A 1 91 ? 10.028 -4.539 7.214 1.00 39.75 91 ILE A O 1
ATOM 723 N N . SER A 1 92 ? 7.866 -4.991 6.851 1.00 35.44 92 SER A N 1
ATOM 724 C CA . SER A 1 92 ? 8.003 -6.420 7.137 1.00 35.44 92 SER A CA 1
ATOM 725 C C . SER A 1 92 ? 8.388 -7.105 5.830 1.00 35.44 92 SER A C 1
ATOM 727 O O . SER A 1 92 ? 7.558 -7.232 4.931 1.00 35.44 92 SER A O 1
ATOM 729 N N . TYR A 1 93 ? 9.650 -7.509 5.711 1.00 28.03 93 TYR A N 1
ATOM 730 C CA . TYR A 1 93 ? 10.049 -8.503 4.719 1.00 28.03 93 TYR A CA 1
ATOM 731 C C . TYR A 1 93 ? 9.432 -9.847 5.139 1.00 28.03 93 TYR A C 1
ATOM 733 O O . TYR A 1 93 ? 9.595 -10.255 6.290 1.00 28.03 93 TYR A O 1
ATOM 741 N N . CYS A 1 94 ? 8.684 -10.487 4.241 1.00 33.22 94 CYS A N 1
ATOM 742 C CA . CYS A 1 94 ? 8.472 -11.934 4.294 1.00 33.22 94 CYS A CA 1
ATOM 743 C C . CYS A 1 94 ? 9.583 -12.606 3.493 1.00 33.22 94 CYS A C 1
ATOM 745 O O . CYS A 1 94 ? 9.893 -12.076 2.400 1.00 33.22 94 CYS A O 1
#

pLDDT: mean 80.29, std 14.23, range [28.03, 90.56]

Foldseek 3Di:
DKDKDKAFDDPPDDTQAMWIDIDDPVVVVVFPWDWDDPHRFKIWGWGAPDPPDIAIEMTGDQHDPPDDPVVNCCVCPPPSVVVPVVGPYPDDDD

Secondary structure (DSSP, 8-state):
-EEEEEEEPPTTS----EEEEEEEHHHHTT-SS--EESSSSEEEEEEESSSS-EEE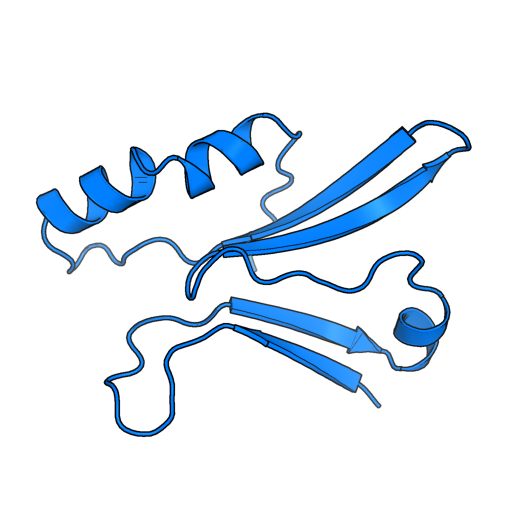EEEE-PPPTTS-HHHHHHHHTSHHHHHHHTS-------

Organism: Ridgeia piscesae (NCBI:txid27915)

Sequence (94 aa):
EYSFFRSGKPKGERREAGVGFAFKKDIVTKLIEMPRPVSDRIMTMRQPLSKDNFSTIISVYAPTMTNPDENKEAFYNSQQVCSVASSLVQISYC

Radius of gyration: 14.67 Å; chains: 1; bounding box: 34×29×41 Å